Protein AF-A0A1B8CUP0-F1 (afdb_monomer_lite)

Structure (mmCIF, N/CA/C/O backbone):
data_AF-A0A1B8CUP0-F1
#
_entry.id   AF-A0A1B8CUP0-F1
#
loop_
_atom_site.group_PDB
_atom_site.id
_atom_site.type_symbol
_atom_site.label_atom_id
_atom_site.label_alt_id
_atom_site.label_comp_id
_atom_site.label_asym_id
_atom_site.label_entity_id
_atom_site.label_seq_id
_atom_site.pdbx_PDB_ins_code
_atom_site.Cartn_x
_atom_site.Cartn_y
_atom_site.Cartn_z
_atom_site.occupancy
_atom_site.B_iso_or_equiv
_atom_site.auth_seq_id
_atom_site.auth_comp_id
_atom_site.auth_asym_id
_atom_site.auth_atom_id
_atom_site.pdbx_PDB_model_num
ATOM 1 N N . MET A 1 1 ? -11.306 1.159 17.806 1.00 63.97 1 MET A N 1
ATOM 2 C CA . MET A 1 1 ? -11.442 2.381 16.985 1.00 63.97 1 MET A CA 1
ATOM 3 C C . MET A 1 1 ? -10.213 3.274 17.097 1.00 63.97 1 MET A C 1
ATOM 5 O O . MET A 1 1 ? -9.501 3.366 16.114 1.00 63.97 1 MET A O 1
ATOM 9 N N . SER A 1 2 ? -9.845 3.822 18.264 1.00 77.38 2 SER A N 1
ATOM 10 C CA . SER A 1 2 ? -8.657 4.703 18.366 1.00 77.38 2 SER A CA 1
ATOM 11 C C . SER A 1 2 ? -7.325 4.039 17.979 1.00 77.38 2 SER A C 1
ATOM 13 O O . SER A 1 2 ? -6.499 4.665 17.330 1.00 77.38 2 SER A O 1
ATOM 15 N N . SER A 1 3 ? -7.126 2.762 18.329 1.00 84.06 3 SER A N 1
ATOM 16 C CA . SER A 1 3 ? -5.920 2.011 17.932 1.00 84.06 3 SER A CA 1
ATOM 17 C C . SER A 1 3 ? -5.864 1.703 16.433 1.00 84.06 3 SER A C 1
ATOM 19 O O . SER A 1 3 ? -4.780 1.551 15.889 1.00 84.06 3 SER A O 1
ATOM 21 N N . GLU A 1 4 ? -7.021 1.589 15.781 1.00 85.94 4 GLU A N 1
ATOM 22 C CA . GLU A 1 4 ? -7.127 1.267 14.354 1.00 85.94 4 GLU A CA 1
ATOM 23 C C . GLU A 1 4 ? -6.890 2.518 13.505 1.00 85.94 4 GLU A C 1
ATOM 25 O O . GLU A 1 4 ? -6.136 2.477 12.543 1.00 85.94 4 GLU A O 1
ATOM 30 N N . ILE A 1 5 ? -7.413 3.666 13.953 1.00 87.56 5 ILE A N 1
ATOM 31 C CA . ILE A 1 5 ? -7.079 4.979 13.387 1.00 87.56 5 ILE A CA 1
ATOM 32 C C . ILE A 1 5 ? -5.568 5.232 13.489 1.00 87.56 5 ILE A C 1
ATOM 34 O O . ILE A 1 5 ? -4.943 5.564 12.490 1.00 87.56 5 ILE A O 1
ATOM 38 N N . ALA A 1 6 ? -4.963 4.999 14.659 1.00 90.75 6 ALA A N 1
ATOM 39 C CA . ALA A 1 6 ? -3.526 5.201 14.847 1.00 90.75 6 ALA A CA 1
ATOM 40 C C . ALA A 1 6 ? -2.663 4.279 13.961 1.00 90.75 6 ALA A C 1
ATOM 42 O O . ALA A 1 6 ? -1.601 4.699 13.502 1.00 90.75 6 ALA A O 1
ATOM 43 N N . ALA A 1 7 ? -3.114 3.043 13.712 1.00 91.38 7 ALA A N 1
ATOM 44 C CA . ALA A 1 7 ? -2.454 2.123 12.787 1.00 91.38 7 ALA A CA 1
ATOM 45 C C . ALA A 1 7 ? -2.533 2.638 11.340 1.00 91.38 7 ALA A C 1
ATOM 47 O O . ALA A 1 7 ? -1.493 2.819 10.710 1.00 91.38 7 ALA A O 1
ATOM 48 N N . LEU A 1 8 ? -3.729 3.012 10.871 1.00 91.00 8 LEU A N 1
ATOM 49 C CA . LEU A 1 8 ? -3.927 3.572 9.529 1.00 91.00 8 LEU A CA 1
ATOM 50 C C . LEU A 1 8 ? -3.140 4.877 9.320 1.00 91.00 8 LEU A C 1
ATOM 52 O O . LEU A 1 8 ? -2.579 5.108 8.251 1.00 91.00 8 LEU A O 1
ATOM 56 N N . GLU A 1 9 ? -3.048 5.732 10.341 1.00 90.69 9 GLU A N 1
ATOM 57 C CA . GLU A 1 9 ? -2.227 6.947 10.296 1.00 90.69 9 GLU A CA 1
ATOM 58 C C . GLU A 1 9 ? -0.726 6.643 10.204 1.00 90.69 9 GLU A C 1
ATOM 60 O O . GLU A 1 9 ? 0.014 7.391 9.559 1.00 90.69 9 GLU A O 1
ATOM 65 N N . ALA A 1 10 ? -0.258 5.576 10.857 1.00 94.38 10 ALA A N 1
ATOM 66 C CA . ALA A 1 10 ? 1.124 5.124 10.744 1.00 94.38 10 ALA A CA 1
ATOM 67 C C . ALA A 1 10 ? 1.409 4.560 9.343 1.00 94.38 10 ALA A C 1
ATOM 69 O O . ALA A 1 10 ? 2.410 4.934 8.734 1.00 94.38 10 ALA A O 1
ATOM 70 N N . GLU A 1 11 ? 0.497 3.755 8.795 1.00 92.06 11 GLU A N 1
ATOM 71 C CA . GLU A 1 11 ? 0.596 3.215 7.434 1.00 92.06 11 GLU A CA 1
ATOM 72 C C . GLU A 1 11 ? 0.612 4.329 6.379 1.00 92.06 11 GLU A C 1
ATOM 74 O O . GLU A 1 11 ? 1.466 4.336 5.497 1.00 92.06 11 GLU A O 1
ATOM 79 N N . ILE A 1 12 ? -0.248 5.346 6.508 1.00 93.88 12 ILE A N 1
ATOM 80 C CA . ILE A 1 12 ? -0.226 6.517 5.615 1.00 93.88 12 ILE A CA 1
ATOM 81 C C . ILE A 1 12 ? 1.136 7.219 5.646 1.00 93.88 12 ILE A C 1
ATOM 83 O O . ILE A 1 12 ? 1.612 7.670 4.604 1.00 93.88 12 ILE A O 1
ATOM 87 N N . LYS A 1 13 ? 1.771 7.345 6.817 1.00 96.56 13 LYS A N 1
ATOM 88 C CA . LYS A 1 13 ? 3.103 7.967 6.917 1.00 96.56 13 LYS A CA 1
ATOM 89 C C . LYS A 1 13 ? 4.158 7.140 6.184 1.00 96.56 13 LYS A C 1
ATOM 91 O O . LYS A 1 13 ? 4.963 7.722 5.462 1.00 96.56 13 LYS A O 1
ATOM 96 N N . GLU A 1 14 ? 4.110 5.819 6.322 1.00 95.50 14 GLU A N 1
ATOM 97 C CA . GLU A 1 14 ? 4.999 4.894 5.613 1.00 95.50 14 GLU A CA 1
ATOM 98 C C . GLU A 1 14 ? 4.809 4.991 4.091 1.00 95.50 14 GLU A C 1
ATOM 100 O O . GLU A 1 14 ? 5.767 5.219 3.354 1.00 95.50 14 GLU A O 1
ATOM 105 N N . TYR A 1 15 ? 3.566 4.940 3.603 1.00 97.12 15 TY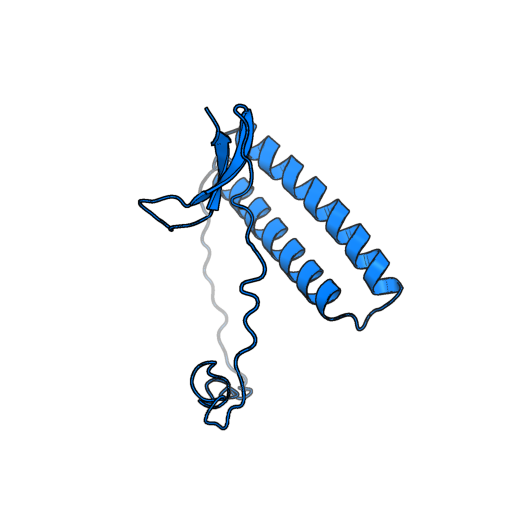R A N 1
ATOM 106 C CA . TYR A 1 15 ? 3.290 5.064 2.169 1.00 97.12 15 TYR A CA 1
ATOM 107 C C . TYR A 1 15 ? 3.734 6.413 1.596 1.00 97.12 15 TYR A C 1
ATOM 109 O O . TYR A 1 15 ? 4.203 6.479 0.461 1.00 97.12 15 TYR A O 1
ATOM 117 N N . ARG A 1 16 ? 3.647 7.498 2.374 1.00 95.25 16 ARG A N 1
ATOM 118 C CA . ARG A 1 16 ? 4.163 8.812 1.955 1.00 95.25 16 ARG A CA 1
ATOM 119 C C . ARG A 1 16 ? 5.686 8.832 1.846 1.00 95.25 16 ARG A C 1
ATOM 121 O O . ARG A 1 16 ? 6.199 9.464 0.928 1.00 95.25 16 ARG A O 1
ATOM 128 N N . LEU A 1 17 ? 6.395 8.132 2.731 1.00 96.94 17 LEU A N 1
ATOM 129 C CA . LEU A 1 17 ? 7.850 7.983 2.642 1.00 96.94 17 LEU A CA 1
ATOM 130 C C . LEU A 1 17 ? 8.255 7.178 1.395 1.00 96.94 17 LEU A C 1
ATOM 132 O O . LEU A 1 17 ? 9.178 7.559 0.670 1.00 96.94 17 LEU A O 1
ATOM 136 N N . GLN A 1 18 ? 7.527 6.099 1.097 1.00 96.00 18 GLN A N 1
ATOM 137 C CA . GLN A 1 18 ? 7.727 5.330 -0.135 1.00 96.00 18 GLN A CA 1
ATOM 138 C C . GLN A 1 18 ? 7.449 6.183 -1.376 1.00 96.00 18 GLN A C 1
ATOM 140 O O . GLN A 1 18 ? 8.235 6.158 -2.321 1.00 96.00 18 GLN A O 1
ATOM 145 N N . LEU A 1 19 ? 6.391 6.999 -1.352 1.00 95.12 19 LEU A N 1
ATOM 146 C CA . LEU A 1 19 ? 6.061 7.923 -2.437 1.00 95.12 19 LEU A CA 1
ATOM 147 C C . LEU A 1 19 ? 7.198 8.923 -2.692 1.00 95.12 19 LEU A C 1
ATOM 149 O O . LEU A 1 19 ? 7.524 9.176 -3.847 1.00 95.12 19 LEU A O 1
ATOM 153 N N . GLU A 1 20 ? 7.825 9.463 -1.644 1.00 95.56 20 GLU A N 1
ATOM 154 C CA . GLU A 1 20 ? 8.983 10.360 -1.777 1.00 95.56 20 GLU A CA 1
ATOM 155 C C . GLU A 1 20 ? 10.176 9.644 -2.434 1.00 95.56 20 GLU A C 1
ATOM 157 O O . GLU A 1 20 ? 10.803 10.175 -3.352 1.00 95.56 20 GLU A O 1
ATOM 162 N N . THR A 1 21 ? 10.429 8.392 -2.044 1.00 92.25 21 THR A N 1
ATOM 163 C CA . THR A 1 21 ? 11.482 7.556 -2.644 1.00 92.25 21 THR A CA 1
ATOM 164 C C . THR A 1 21 ? 11.209 7.282 -4.128 1.00 92.25 21 THR A C 1
ATOM 166 O O . THR A 1 21 ? 12.100 7.423 -4.967 1.00 92.25 21 THR A O 1
ATOM 169 N N . VAL A 1 22 ? 9.963 6.950 -4.481 1.00 94.06 22 VAL A N 1
ATOM 170 C CA . VAL A 1 22 ? 9.531 6.745 -5.874 1.00 94.06 22 VAL A CA 1
ATOM 171 C C . VAL A 1 22 ? 9.644 8.039 -6.678 1.00 94.06 22 VAL A C 1
ATOM 173 O O . VAL A 1 22 ? 10.119 8.020 -7.812 1.00 94.06 22 VAL A O 1
ATOM 176 N N . GLN A 1 23 ? 9.271 9.179 -6.092 1.00 93.56 23 GLN A N 1
ATOM 177 C CA . GLN A 1 23 ? 9.423 10.491 -6.722 1.00 93.56 23 GLN A CA 1
ATOM 178 C C . GLN A 1 23 ? 10.889 10.833 -6.994 1.00 93.56 23 GLN A C 1
ATOM 180 O O . GLN A 1 23 ? 11.186 11.364 -8.062 1.00 93.56 23 GLN A O 1
ATOM 185 N N . LEU A 1 24 ? 11.806 10.493 -6.083 1.00 95.12 24 LEU A N 1
ATOM 186 C CA . LEU A 1 24 ? 13.243 10.664 -6.300 1.00 95.12 24 LEU A CA 1
ATOM 187 C C . LEU A 1 24 ? 13.754 9.783 -7.453 1.00 95.12 24 LEU A C 1
ATOM 189 O O . LEU A 1 24 ? 14.524 10.250 -8.295 1.00 95.12 24 LEU A O 1
ATOM 193 N N . GLY A 1 25 ? 13.276 8.538 -7.541 1.00 91.75 25 GLY A N 1
ATOM 194 C CA . GLY A 1 25 ? 13.538 7.662 -8.688 1.00 91.75 25 GLY A CA 1
ATOM 195 C C . GLY A 1 25 ? 13.029 8.262 -10.003 1.00 91.75 25 GLY A C 1
ATOM 196 O O . GLY A 1 25 ? 13.772 8.326 -10.982 1.00 91.75 25 GLY A O 1
ATOM 197 N N . LEU A 1 26 ? 11.808 8.806 -10.000 1.00 93.69 26 LEU A N 1
ATOM 198 C CA . LEU A 1 26 ? 11.208 9.489 -11.152 1.00 93.69 26 LEU A CA 1
ATOM 199 C C . LEU A 1 26 ? 11.915 10.798 -11.531 1.00 93.69 26 LEU A C 1
ATOM 201 O O . LEU A 1 26 ? 11.837 11.215 -12.682 1.00 93.69 26 LEU A O 1
ATOM 205 N N . GLN A 1 27 ? 12.614 11.464 -10.605 1.00 94.19 27 GLN A N 1
ATOM 206 C CA . GLN A 1 27 ? 13.465 12.604 -10.968 1.00 94.19 27 GLN A CA 1
ATOM 207 C C . GLN A 1 27 ? 14.663 12.172 -11.816 1.00 94.19 27 GLN A C 1
ATOM 209 O O . GLN A 1 27 ? 15.102 12.930 -12.680 1.00 94.19 27 GLN A O 1
ATOM 214 N N . SER A 1 28 ? 15.180 10.967 -11.566 1.00 93.81 28 SER A N 1
ATOM 215 C CA . SER A 1 28 ? 16.289 10.395 -12.332 1.00 93.81 28 SER A CA 1
ATOM 216 C C . SER A 1 28 ? 15.812 9.805 -13.663 1.00 93.81 28 SER A C 1
ATOM 218 O O . SER A 1 28 ? 16.491 9.970 -14.673 1.00 93.81 28 SER A O 1
ATOM 220 N N . ASP A 1 29 ? 14.634 9.170 -13.678 1.00 92.88 29 ASP A N 1
ATOM 221 C CA . ASP A 1 29 ? 13.983 8.659 -14.888 1.00 92.88 29 ASP A CA 1
ATOM 222 C C . ASP A 1 29 ? 12.470 8.966 -14.894 1.00 92.88 29 ASP A C 1
ATOM 224 O O . ASP A 1 29 ? 11.665 8.188 -14.368 1.00 92.88 29 ASP A O 1
ATOM 228 N N . PRO A 1 30 ? 12.048 10.083 -15.517 1.00 92.75 30 PRO A N 1
ATOM 229 C CA . PRO A 1 30 ? 10.645 10.496 -15.529 1.00 92.75 30 PRO A CA 1
ATOM 230 C C . PRO A 1 30 ? 9.758 9.661 -16.463 1.00 92.75 30 PRO A C 1
ATOM 232 O O . PRO A 1 30 ? 8.541 9.845 -16.457 1.00 92.75 30 PRO A O 1
ATOM 235 N N . SER A 1 31 ? 10.342 8.784 -17.287 1.00 93.44 31 SER A N 1
ATOM 236 C CA . SER A 1 31 ? 9.607 7.951 -18.252 1.00 93.44 31 SER A CA 1
ATOM 237 C C . SER A 1 31 ? 9.454 6.502 -17.785 1.00 93.44 31 SER A C 1
ATOM 239 O O . SER A 1 31 ? 8.832 5.704 -18.489 1.00 93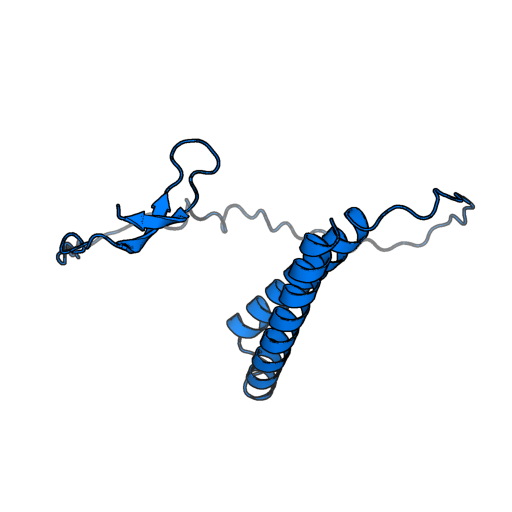.44 31 SER A O 1
ATOM 241 N N . ASN A 1 32 ? 9.993 6.157 -16.611 1.00 93.00 32 ASN A N 1
ATOM 242 C CA . ASN A 1 32 ? 9.899 4.820 -16.042 1.00 93.00 32 ASN A CA 1
ATOM 243 C C . ASN A 1 32 ? 8.438 4.469 -15.703 1.00 93.00 32 ASN A C 1
ATOM 245 O O . ASN A 1 32 ? 7.861 4.964 -14.731 1.00 93.00 32 ASN A O 1
ATOM 249 N N . ALA A 1 33 ? 7.847 3.599 -16.526 1.00 93.44 33 ALA A N 1
ATOM 250 C CA . ALA A 1 33 ? 6.448 3.198 -16.426 1.00 93.44 33 ALA A CA 1
ATOM 251 C C . ALA A 1 33 ? 6.120 2.489 -15.103 1.00 93.44 33 ALA A C 1
ATOM 253 O O . ALA A 1 33 ? 5.053 2.734 -14.546 1.00 93.44 33 ALA A O 1
ATOM 254 N N . GLU A 1 34 ? 7.039 1.678 -14.573 1.00 92.38 34 GLU A N 1
ATOM 255 C CA . GLU A 1 34 ? 6.842 0.949 -13.314 1.00 92.38 34 GLU A CA 1
ATOM 256 C C . GLU A 1 34 ? 6.777 1.915 -12.123 1.00 92.38 34 GLU A C 1
ATOM 258 O O . GLU A 1 34 ? 5.890 1.812 -11.279 1.00 92.38 34 GLU A O 1
ATOM 263 N N . LEU A 1 35 ? 7.662 2.920 -12.076 1.00 94.19 35 LEU A N 1
ATOM 264 C CA . LEU A 1 35 ? 7.642 3.930 -11.010 1.00 94.19 35 LEU A CA 1
ATOM 265 C C . LEU A 1 35 ? 6.425 4.863 -11.104 1.00 94.19 35 LEU A C 1
ATOM 267 O O . LEU A 1 35 ? 5.908 5.315 -10.080 1.00 94.19 35 LEU A O 1
ATOM 271 N N . LEU A 1 36 ? 5.952 5.157 -12.319 1.00 94.06 36 LEU A N 1
ATOM 272 C CA . LEU A 1 36 ? 4.722 5.924 -12.527 1.00 94.06 36 LEU A CA 1
ATOM 273 C C . LEU A 1 36 ? 3.484 5.149 -12.058 1.00 94.06 36 LEU A C 1
ATOM 275 O O . LEU A 1 36 ? 2.603 5.743 -11.431 1.00 94.06 36 LEU A O 1
ATOM 279 N N . GLU A 1 37 ? 3.432 3.846 -12.339 1.00 94.12 37 GLU A N 1
ATOM 280 C CA . GLU A 1 37 ? 2.376 2.952 -11.861 1.00 94.12 37 GLU A CA 1
ATOM 281 C C . GLU A 1 37 ? 2.398 2.855 -10.331 1.00 94.12 37 GLU A C 1
ATOM 283 O O . GLU A 1 37 ? 1.399 3.187 -9.691 1.00 94.12 37 GLU A O 1
ATOM 288 N N . LEU A 1 38 ? 3.565 2.574 -9.741 1.00 95.50 38 LEU A N 1
ATOM 289 C CA . LEU A 1 38 ? 3.737 2.462 -8.292 1.00 95.50 38 LEU A CA 1
ATOM 290 C C . LEU A 1 38 ? 3.357 3.753 -7.553 1.00 95.50 38 LEU A C 1
ATOM 292 O O . LEU A 1 38 ? 2.694 3.712 -6.517 1.00 95.50 38 LEU A O 1
ATOM 296 N N . LYS A 1 39 ? 3.721 4.924 -8.093 1.00 93.56 39 LYS A N 1
ATOM 297 C CA . LYS A 1 39 ? 3.279 6.219 -7.552 1.00 93.56 39 LYS A CA 1
ATOM 298 C C . LYS A 1 39 ? 1.749 6.303 -7.506 1.00 93.56 39 LYS A C 1
ATOM 300 O O . LYS A 1 39 ? 1.195 6.764 -6.512 1.00 93.56 39 LYS A O 1
ATOM 305 N N . ASN A 1 40 ? 1.078 5.910 -8.587 1.00 96.00 40 ASN A N 1
ATOM 306 C CA . ASN A 1 40 ? -0.378 5.973 -8.690 1.00 96.00 40 ASN A CA 1
ATOM 307 C C . ASN A 1 40 ? -1.071 4.963 -7.759 1.00 96.00 40 ASN A C 1
ATOM 309 O O . ASN A 1 40 ? -2.130 5.258 -7.205 1.00 96.00 40 ASN A O 1
ATOM 313 N N . GLU A 1 41 ? -0.488 3.783 -7.564 1.00 95.06 41 GLU A N 1
ATOM 314 C CA . GLU A 1 41 ? -0.967 2.811 -6.577 1.00 95.06 41 GLU A CA 1
ATOM 315 C C . GLU A 1 41 ? -0.820 3.338 -5.145 1.00 95.06 41 GLU A C 1
ATOM 317 O O . GLU A 1 41 ? -1.788 3.308 -4.385 1.00 95.06 41 GLU A O 1
ATOM 322 N N . LEU A 1 42 ? 0.343 3.899 -4.791 1.00 95.06 42 LEU A N 1
ATOM 323 C CA . LEU A 1 42 ? 0.586 4.481 -3.466 1.00 95.06 42 LEU A CA 1
ATOM 324 C C . LEU A 1 42 ? -0.383 5.629 -3.151 1.00 95.06 42 LEU A C 1
ATOM 326 O O . LEU A 1 42 ? -0.921 5.688 -2.046 1.00 95.06 42 LEU A O 1
ATOM 330 N N . ASP A 1 43 ? -0.650 6.512 -4.117 1.00 95.69 43 ASP A N 1
ATOM 331 C CA . ASP A 1 43 ? -1.599 7.621 -3.946 1.00 95.69 43 ASP A CA 1
ATOM 332 C C . ASP A 1 43 ? -3.029 7.106 -3.689 1.00 95.69 43 ASP A C 1
ATOM 334 O O . ASP A 1 43 ? -3.711 7.564 -2.769 1.00 95.69 43 ASP A O 1
ATOM 338 N N . GLN A 1 44 ? -3.452 6.070 -4.425 1.00 96.88 44 GLN A N 1
ATOM 339 C CA . GLN A 1 44 ? -4.749 5.419 -4.218 1.00 96.88 44 GLN A CA 1
ATOM 340 C C . GLN A 1 44 ? -4.856 4.749 -2.846 1.00 96.88 44 GLN A C 1
ATOM 342 O O . GLN A 1 44 ? -5.867 4.927 -2.166 1.00 96.88 44 GLN A O 1
ATOM 347 N N . VAL A 1 45 ? -3.835 4.002 -2.415 1.00 92.81 45 VAL A N 1
ATOM 348 C CA . VAL A 1 45 ? -3.842 3.339 -1.100 1.00 92.81 45 VAL A CA 1
ATOM 349 C C . VAL A 1 45 ? -3.891 4.377 0.021 1.00 92.81 45 VAL A C 1
ATOM 351 O O . VAL A 1 45 ? -4.698 4.242 0.939 1.00 92.81 45 VAL A O 1
ATOM 354 N N . ILE A 1 46 ? -3.120 5.463 -0.084 1.00 94.62 46 ILE A N 1
ATOM 355 C CA . ILE A 1 46 ? -3.178 6.575 0.875 1.00 94.62 46 ILE A CA 1
ATOM 356 C C . ILE A 1 46 ? -4.587 7.178 0.928 1.00 94.62 46 ILE A C 1
ATOM 358 O O . ILE A 1 46 ? -5.112 7.399 2.022 1.00 94.62 46 ILE A O 1
ATOM 362 N N . ALA A 1 47 ? -5.213 7.433 -0.225 1.00 95.25 47 ALA A N 1
ATOM 363 C CA . ALA A 1 47 ? -6.559 7.998 -0.289 1.00 95.25 47 ALA A CA 1
ATOM 364 C C . ALA A 1 47 ? -7.611 7.068 0.341 1.00 95.25 47 ALA A C 1
ATOM 366 O O . ALA A 1 47 ? -8.473 7.527 1.096 1.00 95.25 47 ALA A O 1
ATOM 367 N N . LEU A 1 48 ? -7.520 5.760 0.086 1.00 92.75 48 LEU A N 1
ATOM 368 C CA . LEU A 1 48 ? -8.403 4.760 0.689 1.00 92.75 48 LEU A CA 1
ATOM 369 C C . LEU A 1 48 ? -8.231 4.697 2.208 1.00 92.75 48 LEU A C 1
ATOM 371 O O . LEU A 1 48 ? -9.228 4.734 2.929 1.00 92.75 48 LEU A O 1
ATOM 375 N N . SER A 1 49 ? -6.994 4.681 2.706 1.00 90.88 49 SER A N 1
ATOM 376 C CA . SER A 1 49 ? -6.716 4.671 4.147 1.00 90.88 49 SER A CA 1
ATOM 377 C C . SER A 1 49 ? -7.205 5.947 4.835 1.00 90.88 49 SER A C 1
ATOM 379 O O . SER A 1 49 ? -7.775 5.883 5.922 1.00 90.88 49 SER A O 1
ATOM 381 N N . GLN A 1 50 ? -7.064 7.111 4.191 1.00 91.94 50 GLN A N 1
ATOM 382 C CA . GLN A 1 50 ? -7.634 8.366 4.698 1.00 91.94 50 GLN A CA 1
ATOM 383 C C . GLN A 1 50 ? -9.163 8.315 4.759 1.00 91.94 50 GLN A C 1
ATOM 385 O O . GLN A 1 50 ? -9.754 8.763 5.743 1.00 91.94 50 GLN A O 1
ATOM 390 N N . SER A 1 51 ? -9.808 7.742 3.740 1.00 91.56 51 SER A N 1
ATOM 391 C CA . SER A 1 51 ? -11.259 7.551 3.738 1.00 91.56 51 SER A CA 1
ATOM 392 C C . SER A 1 51 ? -11.708 6.569 4.822 1.00 91.56 51 SER A C 1
ATOM 394 O O . SER A 1 51 ? -12.737 6.801 5.451 1.00 91.56 51 SER A O 1
ATOM 396 N N . ALA A 1 52 ? -10.939 5.507 5.076 1.00 89.69 52 ALA A N 1
ATOM 397 C CA . ALA A 1 52 ? -11.213 4.556 6.150 1.00 89.69 52 ALA A CA 1
ATOM 398 C C . ALA A 1 52 ? -11.110 5.226 7.529 1.00 89.69 52 ALA A C 1
ATOM 400 O O . ALA A 1 52 ? -11.986 5.042 8.369 1.00 89.69 52 ALA A O 1
ATOM 401 N N . ILE A 1 53 ? -10.103 6.081 7.747 1.00 90.12 53 ILE A N 1
ATOM 402 C CA . ILE A 1 53 ? -10.011 6.887 8.973 1.00 90.12 53 ILE A CA 1
ATOM 403 C C . ILE A 1 53 ? -11.236 7.794 9.121 1.00 90.12 53 ILE A C 1
ATOM 405 O O . ILE A 1 53 ? -11.775 7.901 10.220 1.00 90.12 53 ILE A O 1
ATOM 409 N N . ALA A 1 54 ? -11.687 8.436 8.040 1.00 88.31 54 ALA A N 1
ATOM 410 C CA . ALA A 1 54 ? -12.853 9.315 8.073 1.00 88.31 54 ALA A CA 1
ATOM 411 C C . ALA A 1 54 ? -14.168 8.572 8.382 1.00 88.31 54 ALA A C 1
ATOM 413 O O . ALA A 1 54 ? -15.041 9.152 9.021 1.00 88.31 54 ALA A O 1
ATOM 414 N N . ASP A 1 55 ? -14.296 7.310 7.960 1.00 85.19 55 ASP A N 1
ATOM 415 C CA . ASP A 1 55 ? -15.453 6.447 8.246 1.00 85.19 55 ASP A CA 1
ATOM 416 C C . ASP A 1 55 ? -15.453 5.927 9.697 1.00 85.19 55 ASP A C 1
ATOM 418 O O . ASP A 1 55 ? -16.489 5.897 10.361 1.00 85.19 55 ASP A O 1
ATOM 422 N N . ILE A 1 56 ? -14.270 5.575 10.217 1.00 81.19 56 ILE A N 1
ATOM 423 C CA . ILE A 1 56 ? -14.089 5.051 11.582 1.00 81.19 56 ILE A CA 1
ATOM 424 C C . ILE A 1 56 ? -14.081 6.184 12.625 1.00 81.19 56 ILE A C 1
ATOM 426 O O . ILE A 1 56 ? -14.380 5.959 13.805 1.00 81.19 56 ILE A O 1
ATOM 430 N N . ALA A 1 57 ? -13.732 7.410 12.223 1.00 73.44 57 ALA A N 1
ATOM 431 C CA . ALA A 1 57 ? -13.796 8.576 13.090 1.00 73.44 57 ALA A CA 1
ATOM 432 C C . ALA A 1 57 ? -15.254 8.820 13.530 1.00 73.44 57 ALA A C 1
ATOM 434 O O . ALA A 1 57 ? -16.162 8.843 12.699 1.00 73.44 57 ALA A O 1
ATOM 435 N N . PRO A 1 58 ? -15.516 9.012 14.837 1.00 60.00 58 PRO A N 1
ATOM 436 C CA . PRO A 1 58 ? -16.878 9.159 15.329 1.00 60.00 58 PRO A CA 1
ATOM 437 C C . PRO A 1 58 ? -17.567 10.364 14.665 1.00 60.00 58 PRO A C 1
ATOM 439 O O . PRO A 1 58 ? -16.966 11.442 14.589 1.00 60.00 58 PRO A O 1
ATOM 442 N N . PRO A 1 59 ? -18.837 10.232 14.234 1.00 54.72 59 PRO A N 1
ATOM 443 C CA . PRO A 1 59 ? -19.581 11.335 13.654 1.00 54.72 59 PRO A CA 1
ATOM 444 C C . PRO A 1 59 ? -19.853 12.374 14.739 1.00 54.72 59 PRO A C 1
ATOM 446 O O . PRO A 1 59 ? -20.781 12.247 15.539 1.00 54.72 59 PRO A O 1
ATOM 449 N N . SER A 1 60 ? -19.072 13.449 14.755 1.00 52.78 60 SER A N 1
ATOM 450 C CA . SER A 1 60 ? -19.515 14.679 15.399 1.00 52.78 60 SER A CA 1
ATOM 451 C C . SER A 1 60 ? -20.563 15.336 14.483 1.00 52.78 60 SER A C 1
ATOM 453 O O . SER A 1 60 ? -20.241 16.186 13.662 1.00 52.78 60 SER A O 1
ATOM 455 N N . ALA A 1 61 ? -21.815 14.879 14.640 1.00 39.97 61 ALA A N 1
ATOM 456 C CA . ALA A 1 61 ? -23.091 15.388 14.100 1.00 39.97 61 ALA A CA 1
ATOM 457 C C . ALA A 1 61 ? -23.421 15.192 12.587 1.00 39.97 61 ALA A C 1
ATOM 459 O O . ALA A 1 61 ? -22.565 15.385 11.728 1.00 39.97 61 ALA A O 1
ATOM 460 N N . PRO A 1 62 ? -24.691 14.864 12.230 1.00 50.75 62 PRO A N 1
ATOM 461 C CA . PRO A 1 62 ? -25.153 14.711 10.843 1.00 50.75 62 PRO A CA 1
ATOM 462 C C . PRO A 1 62 ? -25.860 16.012 10.335 1.00 50.75 62 PRO A C 1
ATOM 464 O O . PRO A 1 62 ? -25.816 17.040 11.012 1.00 50.75 62 PRO A O 1
ATOM 467 N N . PRO A 1 63 ? -26.464 16.062 9.127 1.00 55.97 63 PRO A N 1
ATOM 468 C CA . PRO A 1 63 ? -25.968 16.830 7.984 1.00 55.97 63 PRO A CA 1
ATOM 469 C C . PRO A 1 63 ? -26.843 18.060 7.661 1.00 55.97 63 PRO A C 1
ATOM 471 O O . PRO A 1 63 ? -28.050 18.069 7.900 1.00 55.97 63 PRO A O 1
ATOM 474 N N . LYS A 1 64 ? -26.282 19.092 7.018 1.00 43.56 64 LYS A N 1
ATOM 475 C CA . LYS A 1 64 ? -27.094 20.108 6.322 1.00 43.56 64 LYS A CA 1
ATOM 476 C C . LYS A 1 64 ? -26.975 19.930 4.818 1.00 43.56 64 LYS A C 1
ATOM 478 O O . LYS A 1 64 ? -26.040 20.408 4.187 1.00 43.56 64 LYS A O 1
ATOM 483 N N . ALA A 1 65 ? -27.980 19.266 4.259 1.00 50.53 65 ALA A N 1
ATOM 484 C CA . ALA A 1 65 ? -28.333 19.410 2.861 1.00 50.53 65 ALA A CA 1
ATOM 485 C C . ALA A 1 65 ? -28.749 20.864 2.589 1.00 50.53 65 ALA A C 1
ATOM 487 O O . ALA A 1 65 ? -29.640 21.385 3.258 1.00 50.53 65 ALA A O 1
ATOM 488 N N . GLN A 1 66 ? -28.170 21.487 1.565 1.00 49.69 66 GLN A N 1
ATOM 489 C CA . GLN A 1 66 ? -28.854 22.522 0.796 1.00 49.69 66 GLN A CA 1
ATOM 490 C C . GLN A 1 66 ? -28.581 22.304 -0.690 1.00 49.69 66 GLN A C 1
ATOM 492 O O . GLN A 1 66 ? -27.520 22.611 -1.223 1.00 49.69 66 GLN A O 1
ATOM 497 N N . HIS A 1 67 ? -29.603 21.764 -1.347 1.00 43.66 67 HIS A N 1
ATOM 498 C CA . HIS A 1 67 ? -29.804 21.872 -2.780 1.00 43.66 67 HIS A CA 1
ATOM 499 C C . HIS A 1 67 ? -30.135 23.328 -3.146 1.00 43.66 67 HIS A C 1
ATOM 501 O O . HIS A 1 67 ? -31.062 23.907 -2.580 1.00 43.66 67 HIS A O 1
ATOM 507 N N . LYS A 1 68 ? -29.446 23.878 -4.149 1.00 42.09 68 LYS A N 1
ATOM 508 C CA . LYS A 1 68 ? -30.001 24.753 -5.205 1.00 42.09 68 LYS A CA 1
ATOM 509 C C . LYS A 1 68 ? -28.916 24.914 -6.276 1.00 42.09 68 LYS A C 1
ATOM 511 O O . LYS A 1 68 ? -27.926 25.593 -6.065 1.00 42.09 68 LYS A 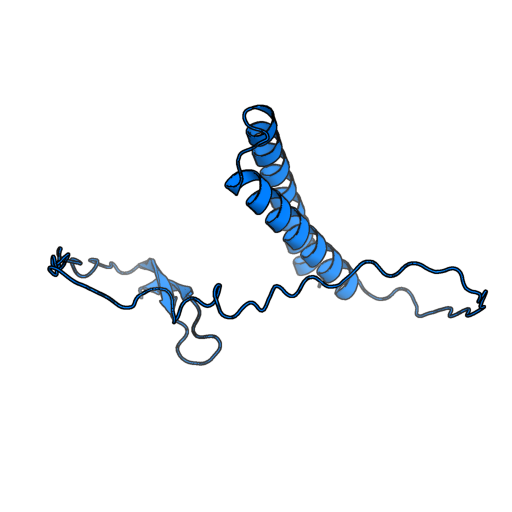O 1
ATOM 516 N N . ALA A 1 69 ? -28.929 24.082 -7.312 1.00 43.00 69 ALA A N 1
ATOM 517 C CA . ALA A 1 69 ? -29.634 24.330 -8.571 1.00 43.00 69 ALA A CA 1
ATOM 518 C C . ALA A 1 69 ? -29.154 25.607 -9.283 1.00 43.00 69 ALA A C 1
ATOM 520 O O . ALA A 1 69 ? -29.596 26.715 -8.991 1.00 43.00 69 ALA A O 1
ATOM 521 N N . SER A 1 70 ? -28.286 25.416 -10.274 1.00 39.84 70 SER A N 1
ATOM 522 C CA . SER A 1 70 ? -28.174 26.278 -11.451 1.00 39.84 70 SER A CA 1
ATOM 523 C C . SER A 1 70 ? -27.858 25.379 -12.641 1.00 39.84 70 SER A C 1
ATOM 525 O O . SER A 1 70 ? -26.726 24.988 -12.897 1.00 39.84 70 SER A O 1
ATOM 527 N N . SER A 1 71 ? -28.926 24.968 -13.306 1.00 42.25 71 SER A N 1
ATOM 528 C CA . SER A 1 71 ? -28.944 24.379 -14.635 1.00 42.25 71 SER A CA 1
ATOM 529 C C . SER A 1 71 ? -28.760 25.476 -15.687 1.00 42.25 71 SER A C 1
ATOM 531 O O . SER A 1 71 ? -29.547 26.415 -15.685 1.00 42.25 71 SER A O 1
ATOM 533 N N . SER A 1 72 ? -27.805 25.332 -16.610 1.00 36.41 72 SER A N 1
ATOM 534 C CA . SER A 1 72 ? -28.105 25.123 -18.040 1.00 36.41 72 SER A CA 1
ATOM 535 C C . SER A 1 72 ? -26.832 25.062 -18.896 1.00 36.41 72 SER A C 1
ATOM 537 O O . SER A 1 72 ? -26.072 26.021 -18.958 1.00 36.41 72 SER A O 1
ATOM 539 N N . ALA A 1 73 ? -26.685 23.934 -19.593 1.00 36.94 73 ALA A N 1
ATOM 540 C CA . ALA A 1 73 ? -26.312 23.805 -21.002 1.00 36.94 73 ALA A CA 1
ATOM 541 C C . ALA A 1 73 ? -25.176 24.676 -21.582 1.00 36.94 73 ALA A C 1
ATOM 543 O O . ALA A 1 73 ? -25.393 25.818 -21.973 1.00 36.94 73 ALA A O 1
ATOM 544 N N . ALA A 1 74 ? -24.039 24.034 -21.860 1.00 32.50 74 ALA A N 1
ATOM 545 C CA . ALA A 1 74 ? -23.362 24.165 -23.150 1.00 32.50 74 ALA A CA 1
ATOM 546 C C . ALA A 1 74 ? -22.510 22.916 -23.418 1.00 32.50 74 ALA A C 1
ATOM 548 O O . ALA A 1 74 ? -21.908 22.339 -22.519 1.00 32.50 74 ALA A O 1
ATOM 549 N N . ALA A 1 75 ? -22.552 22.479 -24.668 1.00 37.69 75 ALA A N 1
ATOM 550 C CA . ALA A 1 75 ? -22.026 21.236 -25.195 1.00 37.69 75 ALA A CA 1
ATOM 551 C C . ALA A 1 75 ? -20.507 21.062 -25.044 1.00 37.69 75 ALA A C 1
ATOM 553 O O . ALA A 1 75 ? -19.754 22.004 -25.257 1.00 37.69 75 ALA A O 1
ATOM 554 N N . ALA A 1 76 ? -20.081 19.819 -24.817 1.00 37.47 76 ALA A N 1
ATOM 555 C CA . ALA A 1 76 ? -19.185 19.087 -25.717 1.00 37.47 76 ALA A CA 1
ATOM 556 C C . ALA A 1 76 ? -18.908 17.707 -25.110 1.00 37.47 76 ALA A C 1
ATOM 558 O O . ALA A 1 76 ? -18.173 17.574 -24.137 1.00 37.47 76 ALA A O 1
ATOM 559 N N . ALA A 1 77 ? -19.513 16.673 -25.687 1.00 50.16 77 ALA A N 1
ATOM 560 C CA . ALA A 1 77 ? -19.050 15.308 -25.509 1.00 50.16 77 ALA A CA 1
ATOM 561 C C . ALA A 1 77 ? -17.727 15.132 -26.272 1.00 50.16 77 ALA A C 1
ATOM 563 O O . ALA A 1 77 ? -17.704 15.400 -27.475 1.00 50.16 77 ALA A O 1
ATOM 564 N N . PRO A 1 78 ? -16.655 14.620 -25.649 1.00 45.47 78 PRO A N 1
ATOM 565 C CA . PRO A 1 78 ? -15.649 13.877 -26.369 1.00 45.47 78 PRO A CA 1
ATOM 566 C C . PRO A 1 78 ? -15.928 12.389 -26.157 1.00 45.47 78 PRO A C 1
ATOM 568 O O . PRO A 1 78 ? -15.799 11.849 -25.063 1.00 45.47 78 PRO A O 1
ATOM 571 N N . SER A 1 79 ? -16.392 11.769 -27.237 1.00 48.88 79 SER A N 1
ATOM 572 C CA . SER A 1 79 ? -16.036 10.428 -27.688 1.00 48.88 79 SER A CA 1
ATOM 573 C C . SER 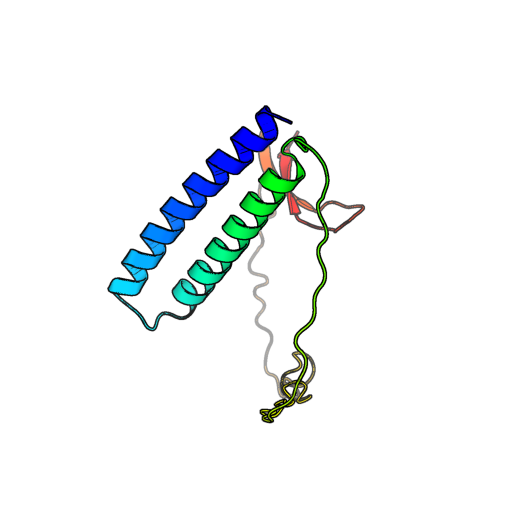A 1 79 ? -15.531 9.461 -26.618 1.00 48.88 79 SER A C 1
ATOM 575 O O . SER A 1 79 ? -14.380 9.529 -26.194 1.00 48.88 79 SER A O 1
ATOM 577 N N . ALA A 1 80 ? -16.349 8.464 -26.292 1.00 52.31 80 ALA A N 1
ATOM 578 C CA . ALA A 1 80 ? -15.818 7.180 -25.867 1.00 52.31 80 ALA A CA 1
ATO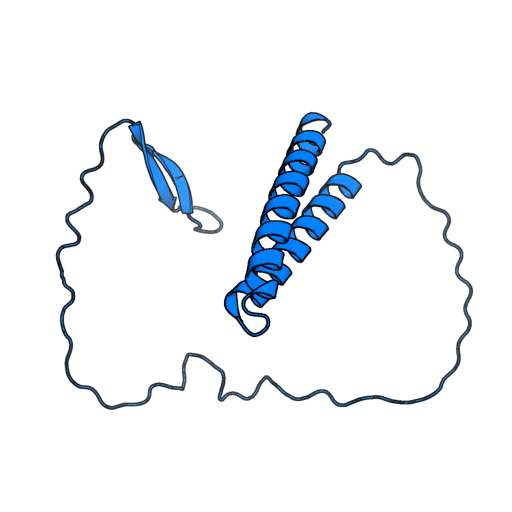M 579 C C . ALA A 1 80 ? -14.912 6.632 -26.984 1.00 52.31 80 ALA A C 1
ATOM 581 O O . ALA A 1 80 ? -15.392 6.463 -28.105 1.00 52.31 80 ALA A O 1
ATOM 582 N N . PRO A 1 81 ? -13.641 6.285 -26.731 1.00 50.88 81 PRO A N 1
ATOM 583 C CA . PRO A 1 81 ? -13.033 5.212 -27.476 1.00 50.88 81 PRO A CA 1
ATOM 584 C C . PRO A 1 81 ? -13.340 3.916 -26.726 1.00 50.88 81 PRO A C 1
ATOM 586 O O . PRO A 1 81 ? -12.758 3.614 -25.685 1.00 50.88 81 PRO A O 1
ATOM 589 N N . GLU A 1 82 ? -14.285 3.160 -27.276 1.00 57.38 82 GLU A N 1
ATOM 590 C CA . GLU A 1 82 ? -14.123 1.730 -27.548 1.00 57.38 82 GLU A CA 1
ATOM 591 C C . GLU A 1 82 ? -12.691 1.212 -27.296 1.00 57.38 82 GLU A C 1
ATOM 593 O O . GLU A 1 82 ? -11.834 1.203 -28.182 1.00 57.38 82 GLU A O 1
ATOM 598 N N . LYS A 1 83 ? -12.429 0.757 -26.068 1.00 52.31 83 LYS A N 1
ATOM 599 C CA . LYS A 1 83 ? -11.260 -0.074 -25.736 1.00 52.31 83 LYS A CA 1
ATOM 600 C C . LYS A 1 83 ? -11.646 -1.490 -25.312 1.00 52.31 83 LYS A C 1
ATOM 602 O O . LYS A 1 83 ? -10.766 -2.291 -25.027 1.00 52.31 83 LYS A O 1
ATOM 607 N N . TRP A 1 84 ? -12.926 -1.858 -25.410 1.00 49.50 84 TRP A N 1
ATOM 608 C CA . TRP A 1 84 ? -13.313 -3.256 -25.627 1.00 49.50 84 TRP A CA 1
ATOM 609 C C . TRP A 1 84 ? -13.181 -3.608 -27.111 1.00 49.50 84 TRP A C 1
ATOM 611 O O . TRP A 1 84 ? -14.127 -4.044 -27.762 1.00 49.50 84 TRP A O 1
ATOM 621 N N . LYS A 1 85 ? -11.977 -3.427 -27.663 1.00 52.94 85 LYS A N 1
ATOM 622 C CA . LYS A 1 85 ? -11.603 -4.160 -28.868 1.00 52.94 85 LYS A CA 1
ATOM 623 C C . LYS A 1 85 ? -11.201 -5.552 -28.410 1.00 52.94 85 LYS A C 1
ATOM 625 O O . LYS A 1 85 ? -10.287 -5.721 -27.604 1.00 52.94 85 LYS A O 1
ATOM 630 N N . ARG A 1 86 ? -11.956 -6.530 -28.899 1.00 54.53 86 ARG A N 1
ATOM 631 C CA . ARG A 1 86 ? -11.810 -7.971 -28.669 1.00 54.53 86 ARG A CA 1
ATOM 632 C C . ARG A 1 86 ? -10.362 -8.470 -28.865 1.00 54.53 86 ARG A C 1
ATOM 634 O O . ARG A 1 86 ? -10.000 -9.473 -28.261 1.00 54.53 86 ARG A O 1
ATOM 641 N N . GLU A 1 87 ? -9.526 -7.735 -29.600 1.00 58.75 87 GLU A N 1
ATOM 642 C CA . GLU A 1 87 ? -8.082 -7.960 -29.768 1.00 58.75 87 GLU A CA 1
ATOM 643 C C . GLU A 1 87 ? -7.174 -7.750 -28.535 1.00 58.75 87 GLU A C 1
ATOM 645 O O . GLU A 1 87 ? -6.047 -8.241 -28.557 1.00 58.75 87 GLU A O 1
ATOM 650 N N . ASN A 1 88 ? -7.612 -7.082 -27.459 1.00 54.88 88 ASN A N 1
ATOM 651 C CA . ASN A 1 88 ? -6.835 -6.964 -26.205 1.00 54.88 88 ASN A CA 1
ATOM 652 C C . ASN A 1 88 ? -7.312 -7.938 -25.112 1.00 54.88 88 ASN A C 1
ATOM 654 O O . ASN A 1 88 ? -7.108 -7.712 -23.921 1.00 54.88 88 ASN A O 1
ATOM 658 N N . HIS A 1 89 ? -7.965 -9.034 -25.504 1.00 52.47 89 HIS A N 1
ATOM 659 C CA . HIS A 1 89 ? -8.333 -10.099 -24.580 1.00 52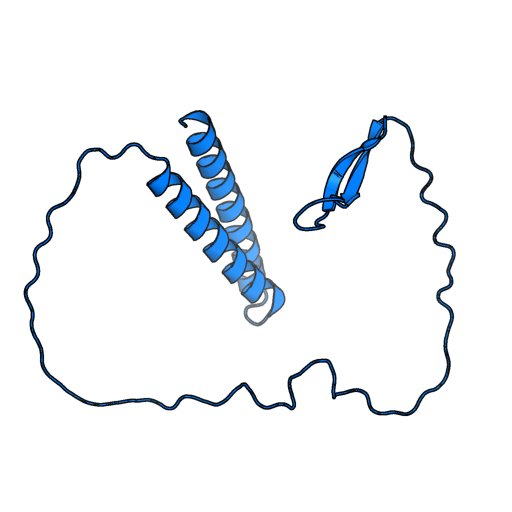.47 89 HIS A CA 1
ATOM 660 C C . HIS A 1 89 ? -7.215 -11.161 -24.509 1.00 52.47 89 HIS A C 1
ATOM 662 O O . HIS A 1 89 ? -6.836 -11.708 -25.549 1.00 52.47 89 HIS A O 1
ATOM 668 N N . PRO A 1 90 ? -6.732 -11.548 -23.311 1.00 59.84 90 PRO A N 1
ATOM 669 C CA . PRO A 1 90 ? -5.607 -12.478 -23.145 1.00 59.84 90 PRO A CA 1
ATOM 670 C C . PRO A 1 90 ? -5.885 -13.930 -23.587 1.00 59.84 90 PRO A C 1
ATOM 672 O O . PRO A 1 90 ? -5.032 -14.789 -23.416 1.00 59.84 90 PRO A O 1
ATOM 675 N N . LYS A 1 91 ? -7.059 -14.240 -24.165 1.00 57.88 91 LYS A N 1
ATOM 676 C CA . LYS A 1 91 ? -7.398 -15.590 -24.674 1.00 57.88 91 LYS A CA 1
ATOM 677 C C . LYS A 1 91 ? -7.350 -15.765 -26.198 1.00 57.88 91 LYS A C 1
ATOM 679 O O . LYS A 1 91 ? -7.677 -16.854 -26.651 1.00 57.88 91 LYS A O 1
ATOM 684 N N . PHE A 1 92 ? -7.009 -14.750 -27.000 1.00 51.16 92 PHE A N 1
ATOM 685 C CA . PHE A 1 92 ? -7.022 -14.896 -28.474 1.00 51.16 92 PHE A CA 1
ATOM 686 C C . PHE A 1 92 ? -5.714 -14.510 -29.182 1.00 51.16 92 PHE A C 1
ATOM 688 O O . PHE A 1 92 ? -5.662 -14.533 -30.406 1.00 51.16 92 PHE A O 1
ATOM 695 N N . ARG A 1 93 ? -4.647 -14.181 -28.439 1.00 53.81 93 ARG A N 1
ATOM 696 C CA . ARG A 1 93 ? -3.331 -13.849 -29.019 1.00 53.81 93 ARG A CA 1
ATOM 697 C C . ARG A 1 93 ? -2.334 -14.999 -29.088 1.00 53.81 93 ARG A C 1
ATOM 699 O O . ARG A 1 93 ? -1.186 -14.743 -29.405 1.00 53.81 93 ARG A O 1
ATOM 706 N N . ASP A 1 94 ? -2.783 -16.237 -28.916 1.00 50.31 94 ASP A N 1
ATOM 707 C CA . ASP A 1 94 ? -1.932 -17.397 -29.177 1.00 50.31 94 ASP A CA 1
ATOM 708 C C . ASP A 1 94 ? -2.704 -18.487 -29.918 1.00 50.31 94 ASP A C 1
ATOM 710 O O . ASP A 1 94 ? -3.282 -19.409 -29.344 1.00 50.31 94 ASP A O 1
ATOM 714 N N . ALA A 1 95 ? -2.737 -18.334 -31.240 1.00 46.84 95 ALA A N 1
ATOM 715 C CA . ALA A 1 95 ? -3.021 -19.410 -32.173 1.00 46.84 95 ALA A CA 1
ATOM 716 C C . ALA A 1 95 ? -1.781 -19.638 -33.058 1.00 46.84 95 ALA A C 1
ATOM 718 O O . ALA A 1 95 ? -1.763 -19.200 -34.203 1.00 46.84 95 ALA A O 1
ATOM 719 N N . ALA A 1 96 ? -0.806 -20.362 -32.480 1.00 45.88 96 ALA A N 1
ATOM 720 C CA . ALA A 1 96 ? 0.128 -21.334 -33.088 1.00 45.88 96 ALA A CA 1
ATOM 721 C C . ALA A 1 96 ? 1.202 -20.842 -34.101 1.00 45.88 96 ALA A C 1
ATOM 723 O O . ALA A 1 96 ? 0.951 -19.893 -34.839 1.00 45.88 96 ALA A O 1
ATOM 724 N N . PRO A 1 97 ? 2.381 -21.514 -34.220 1.00 46.09 97 PRO A N 1
ATOM 725 C CA . PRO A 1 97 ? 2.695 -22.890 -33.796 1.00 46.09 97 PRO A CA 1
ATOM 726 C C . PRO A 1 97 ? 3.886 -23.048 -32.819 1.00 46.09 97 PRO A C 1
ATOM 728 O O . PRO A 1 97 ? 4.813 -22.248 -32.791 1.00 46.09 97 PRO A O 1
ATOM 731 N N . ALA A 1 98 ? 3.858 -24.146 -32.052 1.00 50.62 98 ALA A N 1
ATOM 732 C CA . ALA A 1 98 ? 4.964 -24.683 -31.239 1.00 50.62 98 ALA A CA 1
ATOM 733 C C . ALA A 1 98 ? 6.235 -24.953 -32.089 1.00 50.62 98 ALA A C 1
ATOM 735 O O . ALA A 1 98 ? 6.081 -25.194 -33.292 1.00 50.62 98 ALA A O 1
ATOM 736 N N . PRO A 1 99 ? 7.471 -24.949 -31.523 1.00 46.44 99 PRO A N 1
ATOM 737 C CA . PRO A 1 99 ? 7.975 -26.056 -30.670 1.00 46.44 99 PRO A CA 1
ATOM 738 C C . PRO A 1 99 ? 9.040 -25.639 -29.608 1.00 46.44 99 PRO A C 1
ATOM 740 O O . PRO A 1 99 ? 9.446 -24.482 -29.569 1.00 46.44 99 PRO A O 1
ATOM 743 N N . PRO A 1 100 ? 9.644 -26.584 -28.862 1.00 45.44 100 PRO A N 1
ATOM 744 C CA . PRO A 1 100 ? 9.066 -27.599 -27.996 1.00 45.44 100 PRO A CA 1
ATOM 745 C C . PRO A 1 100 ? 9.112 -27.159 -26.518 1.00 45.44 100 PRO A C 1
ATOM 747 O O . PRO A 1 100 ? 9.858 -26.271 -26.118 1.00 45.44 100 PRO A O 1
ATOM 750 N N . GLN A 1 101 ? 8.319 -27.848 -25.707 1.00 49.06 101 GLN A N 1
ATOM 751 C CA . GLN A 1 101 ? 8.461 -27.912 -24.258 1.00 49.06 101 GLN A CA 1
ATOM 752 C C . GLN A 1 101 ? 9.935 -28.123 -23.860 1.00 49.06 101 GLN A C 1
ATOM 754 O O . GLN A 1 101 ? 10.522 -29.150 -24.184 1.00 49.06 101 GLN A O 1
ATOM 759 N N . GLN A 1 102 ? 10.508 -27.155 -23.154 1.00 38.72 102 GLN A N 1
ATOM 760 C CA . GLN A 1 102 ? 11.492 -27.399 -22.104 1.00 38.72 102 GLN A CA 1
ATOM 761 C C . GLN A 1 102 ? 10.732 -26.999 -20.834 1.00 38.72 102 GLN A C 1
ATOM 763 O O . GLN A 1 102 ? 10.441 -25.830 -20.621 1.00 38.72 102 GLN A O 1
ATOM 768 N N . GLU A 1 103 ? 10.066 -27.920 -20.140 1.00 49.78 103 GLU A N 1
ATOM 769 C CA . GLU A 1 103 ? 10.732 -28.732 -19.117 1.00 49.78 103 GLU A CA 1
ATOM 770 C C . GLU A 1 103 ? 11.715 -27.895 -18.285 1.00 49.78 103 GLU A C 1
ATOM 772 O O . GLU A 1 103 ? 12.850 -28.283 -18.067 1.00 49.78 103 GLU A O 1
ATOM 777 N N . GLU A 1 104 ? 11.247 -26.778 -17.725 1.00 46.12 104 GLU A N 1
ATOM 778 C CA . GLU A 1 104 ? 11.632 -26.416 -16.355 1.00 46.12 104 GLU A CA 1
ATOM 779 C C . GLU A 1 104 ? 10.712 -27.174 -15.384 1.00 46.12 104 GLU A C 1
ATOM 781 O O . GLU A 1 104 ? 10.028 -26.639 -14.514 1.00 46.12 104 GLU A O 1
ATOM 786 N N . GLU A 1 105 ? 10.756 -28.498 -15.536 1.00 49.03 105 GLU A N 1
ATOM 787 C CA . GLU A 1 105 ? 10.835 -29.427 -14.417 1.00 49.03 105 GLU A CA 1
ATOM 788 C C . GLU A 1 105 ? 12.235 -29.269 -13.790 1.00 49.03 105 GLU A C 1
ATOM 790 O O . GLU A 1 105 ? 12.992 -30.220 -13.632 1.00 49.03 105 GLU A O 1
ATOM 795 N N . GLU A 1 106 ? 12.621 -28.036 -13.458 1.00 44.72 106 GLU A N 1
ATOM 796 C CA . GLU A 1 106 ? 13.782 -27.801 -12.624 1.00 44.72 106 GLU A CA 1
ATOM 797 C C . GLU A 1 106 ? 13.249 -27.877 -11.207 1.00 44.72 106 GLU A C 1
ATOM 799 O O . GLU A 1 106 ? 12.651 -26.935 -10.689 1.00 44.72 106 GLU A O 1
ATOM 804 N N . ALA A 1 107 ? 13.306 -29.102 -10.679 1.00 47.53 107 ALA A N 1
ATOM 805 C CA . ALA A 1 107 ? 13.328 -29.421 -9.267 1.00 47.53 107 ALA A CA 1
ATOM 806 C C . ALA A 1 107 ? 12.867 -28.253 -8.381 1.00 47.53 107 ALA A C 1
ATOM 808 O O . ALA A 1 107 ? 13.677 -27.573 -7.752 1.00 47.53 107 ALA A O 1
ATOM 809 N N . ARG A 1 108 ? 11.546 -28.047 -8.259 1.00 50.91 108 ARG A N 1
ATOM 810 C CA . ARG A 1 108 ? 11.029 -27.500 -7.004 1.00 50.91 108 ARG A CA 1
ATOM 811 C C . ARG A 1 108 ? 11.355 -28.565 -5.974 1.00 50.91 108 ARG A C 1
ATOM 813 O O . ARG A 1 108 ? 10.526 -29.428 -5.678 1.00 50.91 108 ARG A O 1
ATOM 820 N N . GLU A 1 109 ? 12.593 -28.539 -5.486 1.00 55.78 109 GLU A N 1
ATOM 821 C CA . GLU A 1 109 ? 12.938 -29.082 -4.193 1.00 55.78 109 GLU A CA 1
ATOM 822 C C . GLU A 1 109 ? 11.775 -28.675 -3.307 1.00 55.78 109 GLU A C 1
ATOM 824 O O . GLU A 1 109 ? 11.439 -27.490 -3.206 1.00 55.78 109 GLU A O 1
ATOM 829 N N . LYS A 1 110 ? 11.036 -29.674 -2.817 1.00 64.75 110 LYS A N 1
ATOM 830 C CA . LYS A 1 110 ? 9.958 -29.432 -1.864 1.00 64.75 110 LYS A CA 1
ATOM 831 C C . LYS A 1 110 ? 10.601 -28.536 -0.818 1.00 64.75 110 LYS A C 1
ATOM 833 O O . LYS A 1 110 ? 11.588 -28.995 -0.238 1.00 64.75 110 LYS A O 1
ATOM 838 N N . PRO A 1 111 ? 10.155 -27.276 -0.661 1.00 69.25 111 PRO A N 1
ATOM 839 C CA . PRO A 1 111 ? 10.889 -26.351 0.174 1.00 69.25 111 PRO A CA 1
ATOM 840 C C . PRO A 1 111 ? 10.997 -27.013 1.537 1.00 69.25 111 PRO A C 1
ATOM 842 O O . PRO A 1 111 ? 10.000 -27.521 2.059 1.00 69.25 111 PRO A O 1
ATOM 845 N N . ASN A 1 112 ? 12.219 -27.152 2.040 1.00 85.50 112 ASN A N 1
ATOM 846 C CA . ASN A 1 112 ? 12.429 -27.854 3.290 1.00 85.50 112 ASN A CA 1
ATOM 847 C C . ASN A 1 112 ? 11.997 -26.925 4.424 1.00 85.50 112 ASN A C 1
ATOM 849 O O . ASN A 1 112 ? 12.796 -26.155 4.946 1.00 85.50 112 ASN A O 1
ATOM 853 N N . PHE A 1 113 ? 10.712 -26.975 4.747 1.00 87.69 113 PHE A N 1
ATOM 854 C CA . PHE A 1 113 ? 10.102 -26.151 5.773 1.00 87.69 113 PHE A CA 1
ATOM 855 C C . PHE A 1 113 ? 10.463 -26.653 7.172 1.00 87.69 113 PHE A C 1
ATOM 857 O O . PHE A 1 113 ? 10.371 -27.851 7.457 1.00 87.69 113 PHE A O 1
ATOM 864 N N . GLN A 1 114 ? 10.827 -25.733 8.059 1.00 91.00 114 GLN A N 1
ATOM 865 C CA . GLN A 1 114 ? 11.069 -26.011 9.468 1.00 91.00 114 GLN A CA 1
ATOM 866 C C . GLN A 1 114 ? 9.925 -25.483 10.339 1.00 91.00 114 GLN A C 1
ATOM 868 O O . GLN A 1 114 ? 9.196 -24.551 9.991 1.00 91.00 114 GLN A O 1
ATOM 873 N N . VAL A 1 115 ? 9.756 -26.101 11.509 1.00 89.31 115 VAL A N 1
ATOM 874 C CA . VAL A 1 115 ? 8.825 -25.604 12.527 1.00 89.31 115 VAL A CA 1
ATOM 875 C C . VAL A 1 115 ? 9.272 -24.200 12.935 1.00 89.31 115 VAL A C 1
ATOM 877 O O . VAL A 1 115 ? 10.438 -24.000 13.272 1.00 89.31 115 VAL A O 1
ATOM 880 N N . ASN A 1 116 ? 8.321 -23.267 12.982 1.00 85.88 116 ASN A N 1
ATOM 881 C CA . ASN A 1 116 ? 8.475 -21.819 13.163 1.00 85.88 116 ASN A CA 1
ATOM 882 C C . ASN A 1 116 ? 8.775 -20.988 11.908 1.00 85.88 116 ASN A C 1
ATOM 884 O O . ASN A 1 116 ? 8.819 -19.762 12.036 1.00 85.88 116 ASN A O 1
ATOM 888 N N . ASP A 1 117 ? 8.880 -21.582 10.719 1.00 90.06 117 ASP A N 1
ATOM 889 C CA . ASP A 1 117 ? 9.003 -20.794 9.490 1.00 90.06 117 ASP A CA 1
ATOM 890 C C . ASP A 1 117 ? 7.721 -19.994 9.210 1.00 90.06 117 ASP A C 1
ATOM 892 O O . ASP A 1 117 ? 6.600 -20.483 9.388 1.00 90.06 117 ASP A O 1
ATOM 896 N N . MET A 1 118 ? 7.897 -18.750 8.758 1.00 92.06 118 MET A N 1
ATOM 897 C CA . MET A 1 118 ? 6.828 -17.891 8.246 1.00 92.06 118 MET A CA 1
ATOM 898 C C . MET A 1 118 ? 6.663 -18.141 6.747 1.00 92.06 118 MET A C 1
ATOM 900 O O . MET A 1 118 ? 7.580 -17.890 5.967 1.00 92.06 118 MET A O 1
ATOM 904 N N . VAL A 1 119 ? 5.486 -18.604 6.337 1.00 92.75 119 VAL A N 1
ATOM 905 C CA . VAL A 1 119 ? 5.151 -18.882 4.936 1.00 92.75 119 VAL A CA 1
ATOM 906 C C . VAL A 1 119 ? 3.846 -18.206 4.542 1.00 92.75 119 VAL A C 1
ATOM 908 O O . VAL A 1 119 ? 3.039 -17.834 5.387 1.00 92.75 119 VAL A O 1
ATOM 911 N N . LEU A 1 120 ? 3.613 -18.060 3.241 1.00 93.12 120 LEU A N 1
ATOM 912 C CA . LEU A 1 120 ? 2.329 -17.615 2.714 1.00 93.12 120 LEU A CA 1
ATOM 913 C C . LEU A 1 120 ? 1.427 -18.832 2.472 1.00 93.12 120 LEU A C 1
ATOM 915 O O . LEU A 1 120 ? 1.667 -19.626 1.562 1.00 93.12 120 LEU A O 1
ATOM 919 N N . ALA A 1 121 ? 0.385 -18.983 3.283 1.00 92.06 121 ALA A N 1
ATOM 920 C CA . ALA A 1 121 ? -0.589 -20.059 3.169 1.00 92.06 121 ALA A CA 1
ATOM 921 C C . ALA A 1 121 ? -1.828 -19.596 2.406 1.00 92.06 121 ALA A C 1
ATOM 923 O O . ALA A 1 121 ? -2.367 -18.517 2.641 1.00 92.06 121 ALA A O 1
ATOM 924 N N . LYS A 1 122 ? -2.317 -20.446 1.505 1.00 94.50 122 LYS A N 1
ATOM 925 C CA . LYS A 1 122 ? -3.554 -20.183 0.778 1.00 94.50 122 LYS A CA 1
ATOM 926 C C . LYS A 1 122 ? -4.766 -20.423 1.675 1.00 94.50 122 LYS A C 1
ATOM 928 O O . LYS A 1 122 ? -4.943 -21.529 2.186 1.00 94.50 122 LYS A O 1
ATOM 933 N N . TRP A 1 123 ? -5.636 -19.428 1.803 1.00 93.94 123 TRP A N 1
ATOM 934 C CA . TRP A 1 123 ? -6.887 -19.565 2.536 1.00 93.94 123 TRP A CA 1
ATOM 935 C C . TRP A 1 123 ? -7.846 -20.497 1.786 1.00 93.94 123 TRP A C 1
ATOM 937 O O . TRP A 1 123 ? -8.222 -20.245 0.644 1.00 93.94 123 TRP A O 1
ATOM 947 N N . HIS A 1 124 ? -8.235 -21.618 2.395 1.00 89.88 124 HIS A N 1
ATOM 948 C CA . HIS A 1 124 ? -9.013 -22.643 1.689 1.00 89.88 124 HIS A CA 1
ATOM 949 C C . HIS A 1 124 ? -10.471 -22.217 1.421 1.00 89.88 124 HIS A C 1
ATOM 951 O O . HIS A 1 124 ? -11.043 -22.571 0.388 1.00 89.88 124 HIS A O 1
ATOM 957 N N . SER A 1 125 ? -11.065 -21.436 2.327 1.00 88.75 125 SER A N 1
ATOM 958 C CA . SER A 1 125 ? -12.499 -21.117 2.319 1.00 88.75 125 SER A CA 1
ATOM 959 C C . SER A 1 125 ? -12.740 -19.614 2.363 1.00 88.75 125 SER A C 1
ATOM 961 O O . SER A 1 125 ? -12.819 -19.030 3.435 1.00 88.75 125 SER A O 1
ATOM 963 N N . GLY A 1 126 ? -12.877 -18.978 1.207 1.00 89.06 126 GLY A N 1
ATOM 964 C CA . GLY A 1 126 ? -13.081 -17.535 1.111 1.00 89.06 126 GLY A CA 1
ATOM 965 C C . GLY A 1 126 ? -12.562 -17.014 -0.220 1.00 89.06 126 GLY A C 1
ATOM 966 O O . GLY A 1 126 ? -12.843 -17.597 -1.268 1.00 89.06 126 GLY A O 1
ATOM 967 N N . ASP A 1 127 ? -11.758 -15.960 -0.155 1.00 91.38 127 ASP A N 1
ATOM 968 C CA . ASP A 1 127 ? -11.116 -15.273 -1.280 1.00 91.38 127 ASP A CA 1
ATOM 969 C C . ASP A 1 127 ? -10.003 -16.095 -1.959 1.00 91.38 127 ASP A C 1
ATOM 971 O O . ASP A 1 127 ? -9.586 -15.771 -3.070 1.00 91.38 127 ASP A O 1
ATOM 975 N N . LYS A 1 128 ? -9.566 -17.204 -1.341 1.00 92.75 128 LYS A N 1
ATOM 976 C CA . LYS A 1 128 ? -8.485 -18.073 -1.842 1.00 92.75 128 LYS A CA 1
ATOM 977 C C . LYS A 1 128 ? -7.133 -17.363 -1.995 1.00 92.75 128 LYS A C 1
ATOM 979 O O . LYS A 1 128 ? -6.279 -17.861 -2.735 1.00 92.75 128 LYS A O 1
ATOM 984 N N . GLY A 1 129 ? -6.938 -16.246 -1.304 1.00 92.19 129 GLY A N 1
ATOM 985 C CA . GLY A 1 129 ? -5.697 -15.491 -1.229 1.00 92.19 129 GLY A CA 1
ATOM 986 C C . GLY A 1 129 ? -4.652 -16.158 -0.346 1.00 92.19 129 GLY A C 1
ATOM 987 O O . GLY A 1 129 ? -4.903 -17.174 0.307 1.00 92.19 129 GLY A O 1
ATOM 988 N N . PHE A 1 130 ? -3.448 -15.597 -0.376 1.00 94.81 130 PHE A N 1
ATOM 989 C CA . PHE A 1 130 ? -2.295 -16.079 0.370 1.00 94.81 130 PHE A CA 1
ATOM 990 C C . PHE A 1 130 ? -2.016 -15.158 1.557 1.00 94.81 130 PHE A C 1
ATOM 992 O O . PHE A 1 130 ? -1.858 -13.954 1.375 1.00 94.81 130 PHE A O 1
ATOM 999 N N . TYR A 1 131 ? -1.920 -15.731 2.753 1.00 93.94 131 TYR A N 1
ATOM 1000 C CA . TYR A 1 131 ? -1.759 -15.000 4.007 1.00 93.94 131 TYR A CA 1
ATOM 1001 C C . TYR A 1 131 ? -0.557 -15.516 4.801 1.00 93.94 131 TYR A C 1
ATOM 1003 O O . TYR A 1 131 ? -0.279 -16.717 4.753 1.00 93.94 131 TYR A O 1
ATOM 1011 N N . PRO A 1 132 ? 0.146 -14.654 5.557 1.00 95.19 132 PRO A N 1
ATOM 1012 C CA . PRO A 1 132 ? 1.225 -15.087 6.438 1.00 95.19 132 PRO A CA 1
ATOM 1013 C C . PRO A 1 132 ? 0.731 -16.109 7.471 1.00 95.19 132 PRO A C 1
ATOM 1015 O O . PRO A 1 132 ? -0.227 -15.860 8.203 1.00 95.19 132 PRO A O 1
ATOM 1018 N N . ALA A 1 133 ? 1.398 -17.255 7.541 1.00 92.44 133 ALA A N 1
ATOM 1019 C CA . ALA A 1 133 ? 1.124 -18.331 8.480 1.00 92.44 133 ALA A CA 1
ATOM 1020 C C . ALA A 1 133 ? 2.438 -18.932 8.985 1.00 92.44 133 ALA A C 1
ATOM 1022 O O . ALA A 1 133 ? 3.396 -19.094 8.231 1.00 92.44 133 ALA A O 1
ATOM 1023 N N . ARG A 1 134 ? 2.473 -19.286 10.273 1.00 94.25 134 ARG A N 1
ATOM 1024 C CA . ARG A 1 134 ? 3.620 -19.955 10.892 1.00 94.25 134 ARG A CA 1
ATOM 1025 C C . ARG A 1 134 ? 3.426 -21.467 10.857 1.00 94.25 134 ARG A C 1
ATOM 1027 O O . ARG A 1 134 ? 2.370 -21.951 11.258 1.00 94.25 134 ARG A O 1
ATOM 1034 N N . ILE A 1 135 ? 4.458 -22.197 10.450 1.00 90.62 135 ILE A N 1
ATOM 1035 C CA . ILE A 1 135 ? 4.472 -23.664 10.483 1.00 90.62 135 ILE A CA 1
ATOM 1036 C C . ILE A 1 135 ? 4.620 -24.128 11.937 1.00 90.62 135 ILE A C 1
ATOM 1038 O O . ILE A 1 135 ? 5.568 -23.736 12.621 1.00 90.62 135 ILE A O 1
ATOM 1042 N N . THR A 1 136 ? 3.662 -24.921 12.422 1.00 85.31 136 THR A N 1
ATOM 1043 C CA . THR A 1 136 ? 3.619 -25.480 13.788 1.00 85.31 136 THR A CA 1
ATOM 1044 C C . THR A 1 136 ? 3.833 -26.976 13.793 1.00 85.31 136 THR A C 1
ATOM 1046 O O . THR A 1 136 ? 3.267 -27.623 12.885 1.00 85.31 136 THR A O 1
#

Foldseek 3Di:
DVVLLVVLVVVLVVLVVVLVVLVVVCVVPVPPPVSVVSNVVSVVSSVVSVVVSVVPPDDPDDDDDDDDDDDDDDDDDDDDPDPPPVVPDPPPPDDDDDDDDDDPCVDPPVPPDDQQDWDFDQDPPDPRGTDTDGHD

Secondary structure (DSSP, 8-state):
-HHHHHHHHHHHHHHHHHHHHHHHHHHH-TT-HHHHHHHHHHHHHHHHHHHHHHHHS--S-------------------------GGG-TTSS---------------------TT-EEEEEPSSSS--EEEEE--

pLDDT: mean 74.66, std 21.62, range [32.5, 97.12]

Radius of gyration: 24.75 Å; chains: 1; bounding box: 46×56×52 Å

Sequence (136 aa):
MSSEIAALEAEIKEYRLQLETVQLGLQSDPSNAELLELKNELDQVIALSQSAIADIAPPSAPPKAQHKASSSAAAAAPSAPEKWKRENHPKFRDAAPAPPQQEEEEAREKPNFQVNDMVLAKWHSGDKGFYPARIT